Protein AF-A0A813IGN6-F1 (afdb_monomer_lite)

Radius of gyration: 24.45 Å; chains: 1; bounding box: 47×65×77 Å

Foldseek 3Di:
DVVVVVVVVVVVVVVVVVVVVVVVVVVVVVVVVVVVVPDDDPPPPPLPQQPLVPDDLAAAALDQVCLVVNLVVLLVSLCVSPVVVNVLLVCLQVDPDQDDLVPDDPVVLVSLLSQLVSQCSRYDHPLNVLSVVSDHSRRSNSSNSSNVSHPPPDPPPPPD

pLDDT: mean 81.38, std 16.66, range [38.03, 97.12]

Structure (mmCIF, N/CA/C/O backbone):
data_AF-A0A813IGN6-F1
#
_entry.id   AF-A0A813IGN6-F1
#
loop_
_atom_site.group_PDB
_atom_site.id
_atom_site.type_symbol
_atom_site.label_atom_id
_atom_site.label_alt_id
_atom_site.label_comp_id
_atom_site.label_asym_id
_atom_site.label_entity_id
_atom_site.label_seq_id
_atom_site.pdbx_PDB_ins_code
_atom_site.Cartn_x
_atom_site.Cartn_y
_atom_site.Cartn_z
_atom_site.occupancy
_atom_site.B_iso_or_equiv
_atom_site.auth_seq_id
_atom_site.auth_comp_id
_atom_site.auth_asym_id
_atom_site.auth_atom_id
_atom_site.pdbx_PDB_model_num
ATOM 1 N N . MET A 1 1 ? 3.853 -34.859 -52.430 1.00 61.94 1 MET A N 1
ATOM 2 C CA . M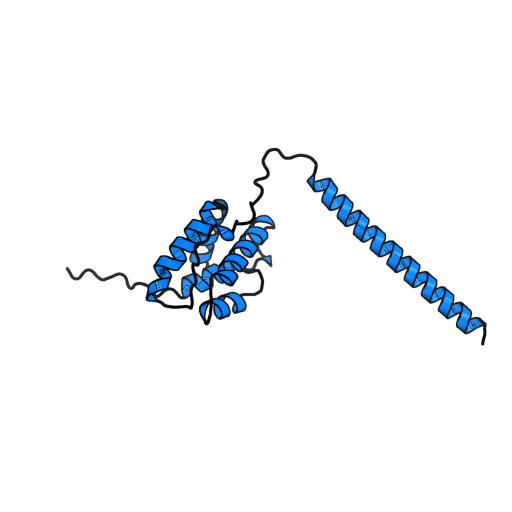ET A 1 1 ? 3.454 -34.833 -51.001 1.00 61.94 1 MET A CA 1
ATOM 3 C C . MET A 1 1 ? 4.654 -34.651 -50.056 1.00 61.94 1 MET A C 1
ATOM 5 O O . MET A 1 1 ? 4.564 -33.839 -49.146 1.00 61.94 1 MET A O 1
ATOM 9 N N . VAL A 1 2 ? 5.802 -35.289 -50.323 1.00 69.81 2 VAL A N 1
ATOM 10 C CA . VAL A 1 2 ? 7.031 -35.241 -49.492 1.00 69.81 2 VAL A CA 1
ATOM 11 C C . VAL A 1 2 ? 7.643 -33.832 -49.319 1.00 69.81 2 VAL A C 1
ATOM 13 O O . VAL A 1 2 ? 7.961 -33.435 -48.205 1.00 69.81 2 VAL A O 1
ATOM 16 N N . HIS A 1 3 ? 7.696 -33.004 -50.370 1.00 71.19 3 HIS A N 1
ATOM 17 C CA . HIS A 1 3 ? 8.242 -31.631 -50.288 1.00 71.19 3 HIS A CA 1
ATOM 18 C C . HIS A 1 3 ? 7.466 -30.659 -49.378 1.00 71.19 3 HIS A C 1
ATOM 20 O O . HIS A 1 3 ? 7.959 -29.572 -49.070 1.00 71.19 3 HIS A O 1
ATOM 26 N N . ARG A 1 4 ? 6.225 -30.990 -49.000 1.00 78.88 4 ARG A N 1
ATOM 27 C CA . ARG A 1 4 ? 5.420 -30.170 -48.081 1.00 78.88 4 ARG A CA 1
ATOM 28 C C . ARG A 1 4 ? 5.692 -30.548 -46.625 1.00 78.88 4 ARG A C 1
ATOM 30 O O . ARG A 1 4 ? 5.762 -29.651 -45.798 1.00 78.88 4 ARG A O 1
ATOM 37 N N . LEU A 1 5 ? 5.903 -31.835 -46.344 1.00 78.00 5 LEU A N 1
ATOM 38 C CA . LEU A 1 5 ? 6.294 -32.322 -45.016 1.00 78.00 5 LEU A CA 1
ATOM 39 C C . LEU A 1 5 ? 7.689 -31.819 -44.633 1.00 78.00 5 LEU A C 1
ATOM 41 O O . LEU A 1 5 ? 7.842 -31.218 -43.578 1.00 78.00 5 LEU A O 1
ATOM 45 N N . MET A 1 6 ? 8.652 -31.901 -45.553 1.00 82.62 6 MET A N 1
ATOM 46 C CA . MET A 1 6 ? 10.015 -31.412 -45.312 1.00 82.62 6 MET A CA 1
ATOM 47 C C . MET A 1 6 ? 10.069 -29.902 -45.010 1.00 82.62 6 MET A C 1
ATOM 49 O O . MET A 1 6 ? 10.861 -29.463 -44.184 1.00 82.62 6 MET A O 1
ATOM 53 N N . ARG A 1 7 ? 9.192 -29.097 -45.635 1.00 81.94 7 ARG A N 1
ATOM 54 C CA . ARG A 1 7 ? 9.089 -27.651 -45.363 1.00 81.94 7 ARG A CA 1
ATOM 55 C C . ARG A 1 7 ? 8.462 -27.327 -44.004 1.00 81.94 7 ARG A C 1
ATOM 57 O O . ARG A 1 7 ? 8.798 -26.306 -43.413 1.00 81.94 7 ARG A O 1
ATOM 64 N N . LEU A 1 8 ? 7.554 -28.174 -43.520 1.00 82.25 8 LEU A N 1
ATOM 65 C CA . LEU A 1 8 ? 6.948 -28.022 -42.195 1.00 82.25 8 LEU A CA 1
ATOM 66 C C . LEU A 1 8 ? 7.935 -28.417 -41.092 1.00 82.25 8 LEU A C 1
ATOM 68 O O . LEU A 1 8 ? 8.053 -27.701 -40.103 1.00 82.25 8 LEU A O 1
ATOM 72 N N . GLU A 1 9 ? 8.696 -29.493 -41.295 1.00 85.88 9 GLU A N 1
ATOM 73 C CA . GLU A 1 9 ? 9.760 -29.915 -40.376 1.00 85.88 9 GLU A CA 1
ATOM 74 C C . GLU A 1 9 ? 10.882 -28.874 -40.298 1.00 85.88 9 GLU A C 1
ATOM 76 O O . GLU A 1 9 ? 11.311 -28.518 -39.201 1.00 85.88 9 GLU A O 1
ATOM 81 N N . SER A 1 10 ? 11.298 -28.306 -41.439 1.00 83.38 10 SER A N 1
ATOM 82 C CA . SER A 1 10 ? 12.296 -27.232 -41.445 1.00 83.38 10 SER A CA 1
ATOM 83 C C . SER A 1 10 ? 11.801 -25.968 -40.739 1.00 83.38 10 SER A C 1
ATOM 85 O O . SER A 1 10 ? 12.571 -25.341 -40.021 1.00 83.38 10 SER A O 1
ATOM 87 N N . ALA A 1 11 ? 10.521 -25.609 -40.899 1.00 87.94 11 ALA A N 1
ATOM 88 C CA . ALA A 1 11 ? 9.937 -24.442 -40.235 1.00 87.94 11 ALA A CA 1
ATOM 89 C C . ALA A 1 11 ? 9.844 -24.634 -38.710 1.00 87.94 11 ALA A C 1
ATOM 91 O O . ALA A 1 11 ? 10.193 -23.734 -37.943 1.00 87.94 11 ALA A O 1
ATOM 92 N N . LEU A 1 12 ? 9.446 -25.829 -38.262 1.00 89.00 12 LEU A N 1
ATOM 93 C CA . LEU A 1 12 ? 9.381 -26.157 -36.839 1.00 89.00 12 LEU A CA 1
ATOM 94 C C . LEU A 1 12 ? 10.775 -26.154 -36.193 1.00 89.00 12 LEU A C 1
ATOM 96 O O . LEU A 1 12 ? 10.944 -25.613 -35.101 1.00 89.00 12 LEU A O 1
ATOM 100 N N . ALA A 1 13 ? 11.782 -26.695 -36.885 1.00 89.31 13 ALA A N 1
ATOM 101 C CA . ALA A 1 13 ? 13.166 -26.682 -36.417 1.00 89.31 13 ALA A CA 1
ATOM 102 C C . ALA A 1 13 ? 13.714 -25.251 -36.276 1.00 89.31 13 ALA A C 1
ATOM 104 O O . ALA A 1 13 ? 14.384 -24.941 -35.291 1.00 89.31 13 ALA A O 1
ATOM 105 N N . THR A 1 14 ? 13.390 -24.353 -37.215 1.00 88.69 14 THR A N 1
ATOM 106 C CA . THR A 1 14 ? 13.799 -22.943 -37.119 1.00 88.69 14 THR A CA 1
ATOM 107 C C . THR A 1 14 ? 13.122 -22.207 -35.967 1.00 88.69 14 THR A C 1
ATOM 109 O O . THR A 1 14 ? 13.779 -21.432 -35.275 1.00 88.69 14 THR A O 1
ATOM 112 N N . GLU A 1 15 ? 11.842 -22.479 -35.706 1.00 87.12 15 GLU A N 1
ATOM 113 C CA . GLU A 1 15 ? 11.110 -21.833 -34.613 1.00 87.12 15 GLU A CA 1
ATOM 114 C C . GLU A 1 15 ? 11.610 -22.314 -33.242 1.00 87.12 15 GLU A C 1
ATOM 116 O O . GLU A 1 15 ? 11.785 -21.522 -32.316 1.00 87.12 15 GLU A O 1
ATOM 121 N N . GLN A 1 16 ? 11.917 -23.608 -33.115 1.00 88.44 16 GLN A N 1
ATOM 122 C CA . GLN A 1 16 ? 12.530 -24.159 -31.906 1.00 88.44 16 GLN A CA 1
ATOM 123 C C . GLN A 1 16 ? 13.935 -23.593 -31.671 1.00 88.44 16 GLN A C 1
ATOM 125 O O . GLN A 1 16 ? 14.264 -23.238 -30.537 1.00 88.44 16 GLN A O 1
ATOM 130 N N . ALA A 1 17 ? 14.737 -23.435 -32.730 1.00 91.94 17 ALA A N 1
ATOM 131 C CA . ALA A 1 17 ? 16.046 -22.795 -32.639 1.00 91.94 17 ALA A CA 1
ATOM 132 C C . ALA A 1 17 ? 15.926 -21.336 -32.164 1.00 91.94 17 ALA A C 1
ATOM 134 O O . ALA A 1 17 ? 16.636 -20.941 -31.239 1.00 91.94 17 ALA A O 1
ATOM 135 N N . GLN A 1 18 ? 14.974 -20.566 -32.706 1.00 90.62 18 GLN A N 1
ATOM 136 C CA . GLN A 1 18 ? 14.705 -19.191 -32.268 1.00 90.62 18 GLN A CA 1
ATOM 137 C C . GLN A 1 18 ? 14.275 -19.119 -30.802 1.00 90.62 18 GLN A C 1
ATOM 139 O O . GLN A 1 18 ? 14.868 -18.357 -30.043 1.00 90.62 18 GLN A O 1
ATOM 144 N N . ARG A 1 19 ? 13.322 -19.957 -30.370 1.00 88.62 19 ARG A N 1
ATOM 145 C CA . ARG A 1 19 ? 12.881 -19.992 -28.964 1.00 88.62 19 ARG A CA 1
ATOM 146 C C . ARG A 1 19 ? 14.016 -20.365 -28.015 1.00 88.62 19 ARG A C 1
ATOM 148 O O . ARG A 1 19 ? 14.111 -19.794 -26.934 1.00 88.62 19 ARG A O 1
ATOM 155 N N . SER A 1 20 ? 14.883 -21.300 -28.411 1.00 90.44 20 SER A N 1
ATOM 156 C CA . SER A 1 20 ? 16.043 -21.674 -27.597 1.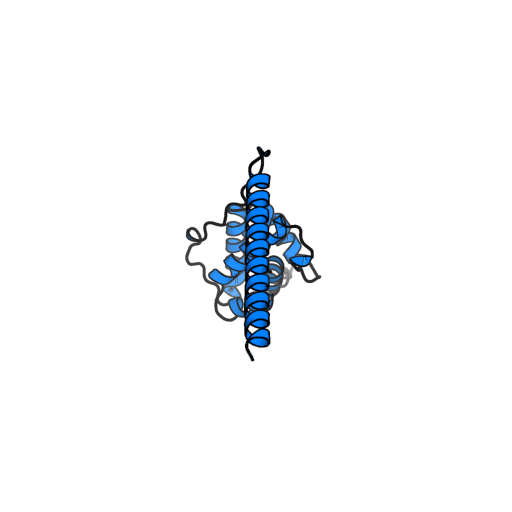00 90.44 20 SER A CA 1
ATOM 157 C C . SER A 1 20 ? 17.049 -20.526 -27.476 1.00 90.44 20 SER A C 1
ATOM 159 O O . SER A 1 20 ? 17.559 -20.272 -26.387 1.00 90.44 20 SER A O 1
ATOM 161 N N . HIS A 1 21 ? 17.270 -19.782 -28.564 1.00 93.19 21 HIS A N 1
ATOM 162 C CA . HIS A 1 21 ? 18.163 -18.630 -28.579 1.00 93.19 21 HIS A CA 1
ATOM 163 C C . HIS A 1 21 ? 17.611 -17.473 -27.736 1.00 93.19 21 HIS A C 1
ATOM 165 O O . HIS A 1 21 ? 18.334 -16.908 -26.923 1.00 93.19 21 HIS A O 1
ATOM 171 N N . GLU A 1 22 ? 16.318 -17.170 -27.857 1.00 87.94 22 GLU A N 1
ATOM 172 C CA . GLU A 1 22 ? 15.645 -16.133 -27.068 1.00 87.94 22 GLU A CA 1
ATOM 173 C C . GLU A 1 22 ? 15.641 -16.474 -25.570 1.00 87.94 22 GLU A C 1
ATOM 175 O O . GLU A 1 22 ? 15.951 -15.623 -24.738 1.00 87.94 22 GLU A O 1
ATOM 180 N N . GLN A 1 23 ? 15.388 -17.738 -25.206 1.00 86.56 23 GLN A N 1
ATOM 181 C CA . GLN A 1 23 ? 15.483 -18.191 -23.814 1.00 86.56 23 GLN A CA 1
ATOM 182 C C . GLN A 1 23 ? 16.908 -18.087 -23.259 1.00 86.56 23 GLN A C 1
ATOM 184 O O . GLN A 1 23 ? 17.082 -17.700 -22.102 1.00 86.56 23 GLN A O 1
ATOM 189 N N . GLN A 1 24 ? 17.927 -18.402 -24.066 1.00 88.56 24 GLN A N 1
ATOM 190 C CA . GLN A 1 24 ? 19.329 -18.235 -23.676 1.00 88.56 24 GLN A CA 1
ATOM 191 C C . GLN A 1 24 ? 19.685 -16.758 -23.482 1.00 88.56 24 GLN A C 1
ATOM 193 O O . GLN A 1 24 ? 20.279 -16.420 -22.460 1.00 88.56 24 GLN A O 1
ATOM 198 N N . GLN A 1 25 ? 19.248 -15.875 -24.385 1.00 91.38 25 GLN A N 1
ATOM 199 C CA . GLN A 1 25 ? 19.446 -14.429 -24.253 1.00 91.38 25 GLN A CA 1
ATOM 200 C C . GLN A 1 25 ? 18.760 -13.867 -23.003 1.00 91.38 25 GLN A C 1
ATOM 202 O O . GLN A 1 25 ? 19.356 -13.065 -22.282 1.00 91.38 25 GLN A O 1
ATOM 207 N N . LEU A 1 26 ? 17.535 -14.310 -22.697 1.00 84.88 26 LEU A N 1
ATOM 208 C CA . LEU A 1 26 ? 16.824 -13.888 -21.489 1.00 84.88 26 LEU A CA 1
ATOM 209 C C . LEU A 1 26 ? 17.555 -14.354 -20.223 1.00 84.88 26 LEU A C 1
ATOM 211 O O . LEU A 1 26 ? 17.739 -13.572 -19.292 1.00 84.88 26 LEU A O 1
ATOM 215 N N . ALA A 1 27 ? 18.011 -15.609 -20.194 1.00 84.94 27 ALA A N 1
ATOM 216 C CA . ALA A 1 27 ? 18.764 -16.157 -19.070 1.00 84.94 27 ALA A CA 1
ATOM 217 C C . ALA A 1 27 ? 20.116 -15.451 -18.882 1.00 84.94 27 ALA A C 1
ATOM 219 O O . ALA A 1 27 ? 20.520 -15.182 -17.751 1.00 84.94 27 ALA A O 1
ATOM 220 N N . GLU A 1 28 ? 20.804 -15.116 -19.973 1.00 87.56 28 GLU A N 1
ATOM 221 C CA . GLU A 1 28 ? 22.071 -14.389 -19.940 1.00 87.56 28 GLU A CA 1
ATOM 222 C C . GLU A 1 28 ? 21.879 -12.933 -19.508 1.00 87.56 28 GLU A C 1
ATOM 224 O O . GLU A 1 28 ? 22.617 -12.460 -18.647 1.00 87.56 28 GLU A O 1
ATOM 229 N N . THR A 1 29 ? 20.824 -12.265 -19.980 1.00 84.81 29 THR A N 1
ATOM 230 C CA . THR A 1 29 ? 20.437 -10.920 -19.524 1.00 84.81 29 THR A CA 1
ATOM 231 C C . THR A 1 29 ? 20.121 -10.926 -18.031 1.00 84.81 29 THR A C 1
ATOM 233 O O . THR A 1 29 ? 20.629 -10.092 -17.286 1.00 84.81 29 THR A O 1
ATOM 236 N N . LEU A 1 30 ? 19.350 -11.908 -17.552 1.00 81.69 30 LEU A N 1
ATOM 237 C CA . LEU A 1 30 ? 19.051 -12.056 -16.125 1.00 81.69 30 LEU A CA 1
ATOM 238 C C . LEU A 1 30 ? 20.317 -12.326 -15.297 1.00 81.69 30 LEU A C 1
ATOM 240 O O . LEU A 1 30 ? 20.458 -11.765 -14.211 1.00 81.69 30 LEU A O 1
ATOM 244 N N . ARG A 1 31 ? 21.262 -13.135 -15.802 1.00 82.50 31 ARG A N 1
ATOM 245 C CA . ARG A 1 31 ? 22.562 -13.364 -15.142 1.00 82.50 31 ARG A CA 1
ATOM 246 C C . ARG A 1 31 ? 23.434 -12.112 -15.137 1.00 82.50 31 ARG A C 1
ATOM 248 O O . ARG A 1 31 ? 24.041 -11.827 -14.108 1.00 82.50 31 ARG A O 1
ATOM 255 N N . GLN A 1 32 ? 23.475 -11.354 -16.232 1.00 80.69 32 GLN A N 1
ATOM 256 C CA . GLN A 1 32 ? 24.208 -10.090 -16.310 1.00 80.69 32 GLN A CA 1
ATOM 257 C C . GLN A 1 32 ? 23.637 -9.072 -15.324 1.00 80.69 32 GLN A C 1
ATOM 259 O O . GLN A 1 32 ? 24.397 -8.536 -14.521 1.00 80.69 32 GLN A O 1
ATOM 264 N N . VAL A 1 33 ? 22.311 -8.899 -15.286 1.00 75.50 33 VAL A N 1
ATOM 265 C CA . VAL A 1 33 ? 21.632 -8.035 -14.308 1.00 75.50 33 VAL A CA 1
ATOM 266 C C . VAL A 1 33 ? 21.920 -8.496 -12.876 1.00 75.50 33 VAL A C 1
ATOM 268 O O . VAL A 1 33 ? 22.245 -7.667 -12.029 1.00 75.50 33 VAL A O 1
ATOM 271 N N . ALA A 1 34 ? 21.882 -9.802 -12.589 1.00 70.06 34 ALA A N 1
ATOM 272 C CA . ALA A 1 34 ? 22.217 -10.327 -11.262 1.00 70.06 34 ALA A CA 1
ATOM 273 C C . ALA A 1 34 ? 23.690 -10.085 -10.876 1.00 70.06 34 ALA A C 1
ATOM 275 O O . ALA A 1 34 ? 23.975 -9.757 -9.726 1.00 70.06 34 ALA A O 1
ATOM 276 N N . SER A 1 35 ? 24.622 -10.207 -11.827 1.00 66.00 35 SER A N 1
ATOM 277 C CA . SER A 1 35 ? 26.058 -9.989 -11.596 1.00 66.00 35 SER A CA 1
ATOM 278 C C . SER A 1 35 ? 26.447 -8.507 -11.497 1.00 66.00 35 SER A C 1
ATOM 280 O O . SER A 1 35 ? 27.320 -8.163 -10.703 1.00 66.00 35 SER A O 1
ATOM 282 N N . GLN A 1 36 ? 25.757 -7.612 -12.217 1.00 59.12 36 GLN A N 1
ATOM 283 C CA . GLN A 1 36 ? 25.949 -6.160 -12.110 1.00 59.12 36 GLN A CA 1
ATOM 284 C C . GLN A 1 36 ? 25.564 -5.623 -10.724 1.00 59.12 36 GLN A C 1
ATOM 286 O O . GLN A 1 36 ? 26.136 -4.636 -10.278 1.00 59.12 36 GLN A O 1
ATOM 291 N N . HIS A 1 37 ? 24.667 -6.301 -10.002 1.00 52.94 37 HIS A N 1
ATOM 292 C CA . HIS A 1 37 ? 24.290 -5.932 -8.634 1.00 52.94 37 HIS A CA 1
ATOM 293 C C . HIS A 1 37 ? 25.231 -6.492 -7.542 1.00 52.94 37 HIS A C 1
ATOM 295 O O . HIS A 1 37 ? 24.961 -6.283 -6.361 1.00 52.94 37 HIS A O 1
ATOM 301 N N . GLN A 1 38 ? 26.323 -7.194 -7.889 1.00 49.12 38 GLN A N 1
ATOM 302 C CA . GLN A 1 38 ? 27.276 -7.756 -6.910 1.00 49.12 38 GLN A CA 1
ATOM 303 C C . GLN A 1 38 ? 28.608 -6.998 -6.779 1.00 49.12 38 GLN A C 1
ATOM 305 O O . GLN A 1 38 ? 29.427 -7.356 -5.934 1.00 49.12 38 GLN A O 1
ATOM 310 N N . GLY A 1 39 ? 28.829 -5.929 -7.545 1.00 50.00 39 GLY A N 1
ATOM 311 C CA . GLY A 1 39 ? 30.029 -5.099 -7.439 1.00 50.00 39 GLY A CA 1
ATOM 312 C C . GLY A 1 39 ? 29.695 -3.679 -6.998 1.00 50.00 39 GLY A C 1
ATOM 313 O O . GLY A 1 39 ? 28.852 -3.034 -7.607 1.00 50.00 39 GLY A O 1
ATOM 314 N N . THR A 1 40 ? 30.425 -3.170 -6.002 1.00 44.34 40 THR A N 1
ATOM 315 C CA . THR A 1 40 ? 30.451 -1.768 -5.524 1.00 44.34 40 THR A CA 1
ATOM 316 C C . THR A 1 40 ? 29.217 -1.252 -4.769 1.00 44.34 40 THR A C 1
ATOM 318 O O . THR A 1 40 ? 28.256 -0.769 -5.353 1.00 44.34 40 THR A O 1
ATOM 321 N N . GLY A 1 41 ? 29.306 -1.241 -3.430 1.00 38.19 41 GLY A N 1
ATOM 322 C CA . GLY A 1 41 ? 28.405 -0.448 -2.590 1.00 38.19 41 GLY A CA 1
ATOM 323 C C . GLY A 1 41 ? 28.378 -0.840 -1.115 1.00 38.19 41 GLY A C 1
ATOM 324 O O . GLY A 1 41 ? 27.396 -1.407 -0.641 1.00 38.19 41 GLY A O 1
ATOM 325 N N . ALA A 1 42 ? 29.414 -0.479 -0.356 1.00 48.09 42 ALA A N 1
ATOM 326 C CA . ALA A 1 42 ? 29.225 -0.205 1.065 1.00 48.09 42 ALA A CA 1
ATOM 327 C C . ALA A 1 42 ? 28.230 0.968 1.175 1.00 48.09 42 ALA A C 1
ATOM 329 O O . ALA A 1 42 ? 28.555 2.078 0.765 1.00 48.09 42 ALA A O 1
ATOM 330 N N . GLY A 1 43 ? 27.005 0.704 1.645 1.00 40.81 43 GLY A N 1
ATOM 331 C CA . GLY A 1 43 ? 25.964 1.726 1.831 1.00 40.81 43 GLY A CA 1
ATOM 332 C C . GLY A 1 43 ? 24.599 1.440 1.197 1.00 40.81 43 GLY A C 1
ATOM 333 O O . GLY A 1 43 ? 23.724 2.298 1.256 1.00 40.81 43 GLY A O 1
ATOM 334 N N . GLY A 1 44 ? 24.368 0.261 0.615 1.00 38.03 44 GLY A N 1
ATOM 335 C CA . GLY A 1 44 ? 23.019 -0.140 0.220 1.00 38.03 44 GLY A CA 1
ATOM 336 C C . GLY A 1 44 ? 22.210 -0.527 1.452 1.00 38.03 44 GLY A C 1
ATOM 337 O O . GLY A 1 44 ? 22.353 -1.648 1.940 1.00 38.03 44 GLY A O 1
ATOM 338 N N . THR A 1 45 ? 21.372 0.378 1.965 1.00 43.94 45 THR A N 1
ATOM 339 C CA . THR A 1 45 ? 20.297 0.000 2.882 1.00 43.94 45 THR A CA 1
ATOM 340 C C . THR A 1 45 ? 19.469 -1.061 2.174 1.00 43.94 45 THR A C 1
ATOM 342 O O . THR A 1 45 ? 18.681 -0.784 1.271 1.00 43.94 45 THR A O 1
ATOM 345 N N . VAL A 1 46 ? 19.697 -2.321 2.544 1.00 43.59 46 VAL A N 1
ATOM 346 C CA . VAL A 1 46 ? 18.734 -3.385 2.311 1.00 43.59 46 VAL A CA 1
ATOM 347 C C . VAL A 1 46 ? 17.443 -2.818 2.880 1.00 43.59 46 VAL A C 1
ATOM 349 O O . VAL A 1 46 ? 17.345 -2.627 4.090 1.00 43.59 46 VAL A O 1
ATOM 352 N N . THR A 1 47 ? 16.489 -2.453 2.022 1.00 51.44 47 THR A N 1
ATOM 353 C CA . THR A 1 47 ? 15.116 -2.200 2.450 1.00 51.44 47 THR A CA 1
ATOM 354 C C . THR A 1 47 ? 14.646 -3.533 3.000 1.00 51.44 47 THR A C 1
ATOM 356 O O . THR A 1 47 ? 14.183 -4.388 2.240 1.00 51.44 47 THR A O 1
ATOM 359 N N . ALA A 1 48 ? 14.927 -3.767 4.282 1.00 56.66 48 ALA A N 1
ATOM 360 C CA . ALA A 1 48 ? 14.622 -5.002 4.963 1.00 56.66 48 ALA A CA 1
ATOM 361 C C . ALA A 1 48 ? 13.139 -5.249 4.723 1.00 56.66 48 ALA A C 1
ATOM 363 O O . ALA A 1 48 ? 12.309 -4.371 4.963 1.00 56.66 48 ALA A O 1
ATOM 364 N N . ALA A 1 49 ? 12.816 -6.398 4.133 1.00 62.09 49 ALA A N 1
ATOM 365 C CA . ALA A 1 49 ? 11.428 -6.784 3.983 1.00 62.09 49 ALA A CA 1
ATOM 366 C C . ALA A 1 49 ? 10.797 -6.731 5.380 1.00 62.09 49 ALA A C 1
ATOM 368 O O . ALA A 1 49 ? 11.344 -7.315 6.316 1.00 62.09 49 ALA A O 1
ATOM 369 N N . LEU A 1 50 ? 9.706 -5.977 5.524 1.00 66.81 50 LEU A N 1
ATOM 370 C CA . LEU A 1 50 ? 9.029 -5.810 6.806 1.00 66.81 50 LEU A CA 1
ATOM 371 C C . LEU A 1 50 ? 8.715 -7.191 7.397 1.00 66.81 50 LEU A C 1
ATOM 373 O O . LEU A 1 50 ? 8.038 -7.999 6.755 1.00 66.81 50 LEU A O 1
ATOM 377 N N . ASP A 1 51 ? 9.202 -7.468 8.608 1.00 66.44 51 ASP A N 1
ATOM 378 C CA . ASP A 1 51 ? 8.946 -8.740 9.288 1.00 66.44 51 ASP A CA 1
ATOM 379 C C . ASP A 1 51 ? 7.555 -8.739 9.922 1.00 66.44 51 ASP A C 1
ATOM 381 O O . ASP A 1 51 ? 7.367 -8.492 11.114 1.00 66.44 51 ASP A O 1
ATOM 385 N N . LEU A 1 52 ? 6.559 -9.018 9.084 1.00 61.75 52 LEU A N 1
ATOM 386 C CA . LEU A 1 52 ? 5.137 -8.935 9.421 1.00 61.75 52 LEU A CA 1
ATOM 387 C C . LEU A 1 52 ? 4.711 -9.881 10.549 1.00 61.75 52 LEU A C 1
ATOM 389 O O . LEU A 1 52 ? 3.611 -9.736 11.070 1.00 61.75 52 LEU A O 1
ATOM 393 N N . LYS A 1 53 ? 5.574 -10.820 10.959 1.00 62.31 53 LYS A N 1
ATOM 394 C CA . LYS A 1 53 ? 5.345 -11.680 12.127 1.00 62.31 53 LYS A CA 1
ATOM 395 C C . LYS A 1 53 ? 5.379 -10.906 13.448 1.00 62.31 53 LYS A C 1
ATOM 397 O O . LYS A 1 53 ? 4.864 -11.410 14.440 1.00 62.31 53 LYS A O 1
ATOM 402 N N . GLN A 1 54 ? 5.979 -9.712 13.468 1.00 61.84 54 GLN A N 1
ATOM 403 C CA . GLN A 1 54 ? 6.036 -8.846 14.651 1.00 61.84 54 GLN A CA 1
ATOM 404 C C . GLN A 1 54 ? 4.821 -7.929 14.810 1.00 61.84 54 GLN A C 1
ATOM 406 O O . GLN A 1 54 ? 4.682 -7.288 15.852 1.00 61.84 54 GLN A O 1
ATOM 411 N N . LEU A 1 55 ? 3.945 -7.843 13.807 1.00 61.06 55 LEU A N 1
ATOM 412 C CA . LEU A 1 55 ? 2.642 -7.233 14.016 1.00 61.06 55 LEU A CA 1
ATOM 413 C C . LEU A 1 55 ? 1.843 -8.174 14.915 1.00 61.06 55 LEU A C 1
ATOM 415 O O . LEU A 1 55 ? 1.486 -9.279 14.508 1.00 61.06 55 LEU A O 1
ATOM 419 N N . GLU A 1 56 ? 1.540 -7.718 16.134 1.00 57.12 56 GLU A N 1
ATOM 420 C CA . GLU A 1 56 ? 0.411 -8.240 16.914 1.00 57.12 56 GLU A CA 1
ATOM 421 C C . GLU A 1 56 ? -0.810 -8.422 15.993 1.00 57.12 56 GLU A C 1
ATOM 423 O O . GLU A 1 56 ? -0.879 -7.712 14.987 1.00 57.12 56 GLU A O 1
ATOM 428 N N . PRO A 1 57 ? -1.764 -9.334 16.285 1.00 60.47 57 PRO A N 1
ATOM 429 C CA . PRO A 1 57 ? -2.914 -9.656 15.427 1.00 60.47 57 PRO A CA 1
ATOM 430 C C . PRO A 1 57 ? -3.854 -8.456 15.270 1.00 60.47 57 PRO A C 1
ATOM 432 O O . PRO A 1 57 ? -4.948 -8.374 15.821 1.00 60.47 57 PRO A O 1
ATOM 435 N N . MET A 1 58 ? -3.385 -7.479 14.520 1.00 72.75 58 MET A N 1
ATOM 436 C CA . MET A 1 58 ? -3.914 -6.150 14.476 1.00 72.75 58 MET A CA 1
ATOM 437 C C . MET A 1 58 ? -4.724 -6.082 13.207 1.00 72.75 58 MET A C 1
ATOM 439 O O . MET A 1 58 ? -4.203 -5.873 12.115 1.00 72.75 58 MET A O 1
ATOM 443 N N . LYS A 1 59 ? -6.010 -6.367 13.365 1.00 87.19 59 LYS A N 1
ATOM 444 C CA . LYS A 1 59 ? -6.960 -6.390 12.267 1.00 87.19 59 LYS A CA 1
ATOM 445 C C . LYS A 1 59 ? -7.826 -5.150 12.298 1.00 87.19 59 LYS A C 1
ATOM 447 O O . LYS A 1 59 ? -8.203 -4.683 13.370 1.00 87.19 59 LYS A O 1
ATOM 452 N N . TYR A 1 60 ? -8.140 -4.624 11.122 1.00 87.38 60 TYR A N 1
ATOM 453 C CA . TYR A 1 60 ? -9.018 -3.473 10.982 1.00 87.38 60 TYR A CA 1
ATOM 454 C C . TYR A 1 60 ? -10.089 -3.723 9.937 1.00 87.38 60 TYR A C 1
ATOM 456 O O . TYR A 1 60 ? -9.808 -3.829 8.747 1.00 87.38 60 TYR A O 1
ATOM 464 N N . ALA A 1 61 ? -11.337 -3.774 10.393 1.00 85.81 61 ALA A N 1
ATOM 465 C CA . ALA A 1 61 ? -12.491 -4.041 9.541 1.00 85.81 61 ALA A CA 1
ATOM 466 C C . ALA A 1 61 ? -13.156 -2.770 8.972 1.00 85.81 61 ALA A C 1
ATOM 468 O O . ALA A 1 61 ? -14.155 -2.883 8.264 1.00 85.81 61 ALA A O 1
ATOM 469 N N . GLY A 1 62 ? -12.647 -1.568 9.286 1.00 83.44 62 GLY A N 1
ATOM 470 C CA . GLY A 1 62 ? -13.271 -0.301 8.865 1.00 83.44 62 GLY A CA 1
ATOM 471 C C . GLY A 1 62 ? -14.023 0.465 9.961 1.00 83.44 62 GLY A C 1
ATOM 472 O O . GLY A 1 62 ? -14.787 1.370 9.642 1.00 83.44 62 GLY A O 1
ATOM 473 N N . LYS A 1 63 ? -13.858 0.112 11.242 1.00 85.75 63 LYS A N 1
ATOM 474 C CA . LYS A 1 63 ? -14.572 0.769 12.347 1.00 85.75 63 LYS A CA 1
ATOM 475 C C . LYS A 1 63 ? -13.944 2.111 12.717 1.00 85.75 63 LYS A C 1
ATOM 477 O O . LYS A 1 63 ? -12.833 2.167 13.233 1.00 85.75 63 LYS A O 1
ATOM 482 N N . GLU A 1 64 ? -14.725 3.173 12.580 1.00 84.06 64 GLU A N 1
ATOM 483 C CA . GLU A 1 64 ? -14.322 4.557 12.841 1.00 84.06 64 GLU A CA 1
ATOM 484 C C . GLU A 1 64 ? -13.599 4.769 14.189 1.00 84.06 64 GLU A C 1
ATOM 486 O O . GLU A 1 64 ? -12.520 5.356 14.232 1.00 84.06 64 GLU A O 1
ATOM 491 N N . ALA A 1 65 ? -14.146 4.230 15.284 1.00 84.94 65 ALA A N 1
ATOM 492 C CA . ALA A 1 65 ? -13.583 4.386 16.629 1.00 84.94 65 ALA A CA 1
ATOM 493 C C . ALA A 1 65 ? -12.191 3.746 16.801 1.00 84.94 65 ALA A C 1
ATOM 495 O O . ALA A 1 65 ? -11.414 4.169 17.653 1.00 84.94 65 ALA A O 1
ATOM 496 N N . GLU A 1 66 ? -11.870 2.734 15.993 1.00 87.12 66 GLU A N 1
ATOM 497 C CA . GLU A 1 66 ? -1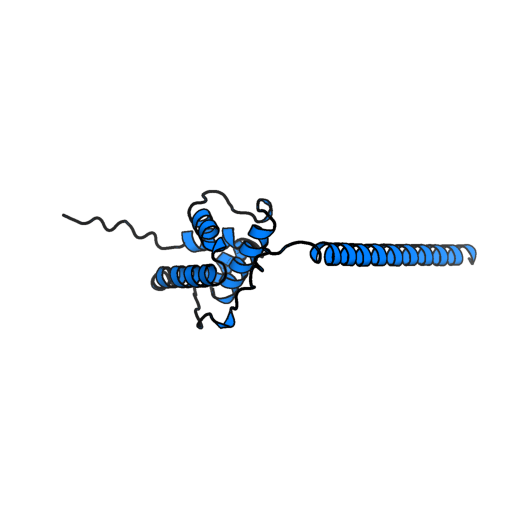0.595 2.010 16.037 1.00 87.12 66 GLU A CA 1
ATOM 498 C C . GLU A 1 66 ? -9.570 2.606 15.052 1.00 87.12 66 GLU A C 1
ATOM 500 O O . GLU A 1 66 ? -8.374 2.332 15.162 1.00 87.12 66 GLU A O 1
ATOM 505 N N . PHE A 1 67 ? -10.016 3.452 14.112 1.00 89.56 67 PHE A N 1
ATOM 506 C CA . PHE A 1 67 ? -9.205 3.938 12.995 1.00 89.56 67 PHE A CA 1
ATOM 507 C C . PHE A 1 67 ? -7.956 4.709 13.438 1.00 89.56 67 PHE A C 1
ATOM 509 O O . PHE A 1 67 ? -6.860 4.452 12.940 1.00 89.56 67 PHE A O 1
ATOM 516 N N . LEU A 1 68 ? -8.095 5.653 14.376 1.00 89.56 68 LEU A N 1
ATOM 517 C CA . LEU A 1 68 ? -6.970 6.489 14.812 1.00 89.56 68 LEU A CA 1
ATOM 518 C C . LEU A 1 68 ? -5.878 5.644 15.475 1.00 89.56 68 LEU A C 1
ATOM 520 O O . LEU A 1 68 ? -4.705 5.744 15.127 1.00 89.56 68 LEU A O 1
ATOM 524 N N . THR A 1 69 ? -6.265 4.769 16.404 1.00 89.19 69 THR A N 1
ATOM 525 C CA . THR A 1 69 ? -5.325 3.849 17.051 1.00 89.19 69 THR A CA 1
ATOM 526 C C . THR A 1 69 ? -4.699 2.909 16.028 1.00 89.19 69 THR A C 1
ATOM 528 O O . THR A 1 69 ? -3.501 2.629 16.111 1.00 89.19 69 THR A O 1
ATOM 531 N N . PHE A 1 70 ? -5.484 2.446 15.050 1.00 90.75 70 PHE A N 1
ATOM 532 C CA . PHE A 1 70 ? -4.980 1.549 14.028 1.00 90.75 70 PHE A CA 1
ATOM 533 C C . PHE A 1 70 ? -3.955 2.202 13.102 1.00 90.75 70 PHE A C 1
ATOM 535 O O . PHE A 1 70 ? -2.858 1.671 12.932 1.00 90.75 70 PHE A O 1
ATOM 542 N N . SER A 1 71 ? -4.290 3.363 12.542 1.00 91.44 71 SER A N 1
ATOM 543 C CA . SER A 1 71 ? -3.424 4.092 11.613 1.00 91.44 71 SER A CA 1
ATOM 544 C C . SER A 1 71 ? -2.097 4.492 12.258 1.00 91.44 71 SER A C 1
ATOM 546 O O . SER A 1 71 ? -1.053 4.309 11.635 1.00 91.44 71 SER A O 1
ATOM 548 N N . ILE A 1 72 ? -2.106 4.935 13.522 1.00 91.25 72 ILE A N 1
ATOM 549 C CA . ILE A 1 72 ? -0.878 5.265 14.260 1.00 91.25 72 ILE A CA 1
ATOM 550 C C . ILE A 1 72 ? 0.008 4.029 14.424 1.00 91.25 72 ILE A C 1
ATOM 552 O O . ILE A 1 72 ? 1.173 4.066 14.041 1.00 91.25 72 ILE A O 1
ATOM 556 N N . LYS A 1 73 ? -0.527 2.917 14.948 1.00 90.56 73 LYS A N 1
ATOM 557 C CA . LYS A 1 73 ? 0.270 1.692 15.141 1.00 90.56 73 LYS A CA 1
ATOM 558 C C . LYS A 1 73 ? 0.805 1.147 13.813 1.00 90.56 73 LYS A C 1
ATOM 560 O O . LYS A 1 73 ? 1.953 0.716 13.765 1.00 90.56 73 LYS A O 1
ATOM 565 N N . MET A 1 74 ? 0.006 1.199 12.744 1.00 90.62 74 MET A N 1
ATOM 566 C CA . MET A 1 74 ? 0.439 0.818 11.398 1.00 90.62 74 MET A CA 1
ATOM 567 C C . MET A 1 74 ? 1.609 1.688 10.927 1.00 90.62 74 MET A C 1
ATOM 569 O O . MET A 1 74 ? 2.646 1.149 10.550 1.00 90.62 74 MET A O 1
ATOM 573 N N . ALA A 1 75 ? 1.473 3.018 10.983 1.00 92.25 75 ALA A N 1
ATOM 574 C CA . ALA A 1 75 ? 2.535 3.941 10.587 1.00 92.25 75 ALA A CA 1
ATOM 575 C C . ALA A 1 75 ? 3.809 3.712 11.413 1.00 92.25 75 ALA A C 1
ATOM 577 O O . ALA A 1 75 ? 4.887 3.554 10.849 1.00 92.25 75 ALA A O 1
ATOM 578 N N . SER A 1 76 ? 3.689 3.594 12.741 1.00 90.50 76 SER A N 1
ATOM 579 C CA . SER A 1 76 ? 4.825 3.308 13.623 1.00 90.50 76 SER A CA 1
ATOM 580 C C . SER A 1 76 ? 5.510 1.988 13.277 1.00 90.50 76 SER A C 1
ATOM 582 O O . SER A 1 76 ? 6.735 1.916 13.276 1.00 90.50 76 SER A O 1
ATOM 584 N N . TYR A 1 77 ? 4.741 0.943 12.967 1.00 86.94 77 TYR A N 1
ATOM 585 C CA . TYR A 1 77 ? 5.294 -0.347 12.576 1.00 86.94 77 TYR A CA 1
ATOM 586 C C . TYR A 1 77 ? 6.062 -0.263 11.246 1.00 86.94 77 TYR A C 1
ATOM 588 O O . TYR A 1 77 ? 7.198 -0.733 11.159 1.00 86.94 77 TYR A O 1
ATOM 596 N N . LEU A 1 78 ? 5.466 0.375 10.235 1.00 88.94 78 LEU A N 1
ATOM 597 C CA . LEU A 1 78 ? 6.088 0.587 8.927 1.00 88.94 78 LEU A CA 1
ATOM 598 C C . LEU A 1 78 ? 7.397 1.381 9.058 1.00 88.94 78 LEU A C 1
ATOM 600 O O . LEU A 1 78 ? 8.438 0.929 8.581 1.00 88.94 78 LEU A O 1
ATOM 604 N N . CYS A 1 79 ? 7.366 2.513 9.766 1.00 90.06 79 CYS A N 1
ATOM 605 C CA . CYS A 1 79 ? 8.524 3.392 9.933 1.00 90.06 79 CYS A CA 1
ATOM 606 C C . CYS A 1 79 ? 9.611 2.788 10.833 1.00 90.06 79 CYS A C 1
ATOM 608 O O . CYS A 1 79 ? 10.794 3.019 10.601 1.00 90.06 79 CYS A O 1
ATOM 610 N N . LYS A 1 80 ? 9.250 1.955 11.822 1.00 86.88 80 LYS A N 1
ATOM 611 C CA . LYS A 1 80 ? 10.230 1.213 12.635 1.00 86.88 80 LYS A CA 1
ATOM 612 C C . LYS A 1 80 ? 11.079 0.277 11.770 1.00 86.88 80 LYS A C 1
ATOM 614 O O . LYS A 1 80 ? 12.281 0.168 11.995 1.00 86.88 80 LYS A O 1
ATOM 619 N N . GLY A 1 81 ? 10.455 -0.422 10.818 1.00 80.44 81 GLY A N 1
ATOM 620 C CA . GLY A 1 81 ? 11.149 -1.337 9.907 1.00 80.44 81 GLY A CA 1
ATOM 621 C C . GLY A 1 81 ? 11.845 -0.631 8.741 1.00 80.44 81 GLY A C 1
ATOM 622 O O . GLY A 1 81 ? 12.862 -1.113 8.247 1.00 80.44 81 GLY A O 1
ATOM 623 N N . CYS A 1 82 ? 11.320 0.517 8.312 1.00 84.88 82 CYS A N 1
ATOM 624 C CA . CYS A 1 82 ? 11.889 1.322 7.242 1.00 84.88 82 CYS A CA 1
ATOM 625 C C . CYS A 1 82 ? 11.654 2.820 7.511 1.00 84.88 82 CYS A C 1
ATOM 627 O O . CYS A 1 82 ? 10.609 3.347 7.131 1.00 84.88 82 CYS A O 1
ATOM 629 N N . PRO A 1 83 ? 12.620 3.530 8.125 1.00 86.88 83 PRO A N 1
ATOM 630 C CA . PRO A 1 83 ? 12.466 4.949 8.465 1.00 86.88 83 PRO A CA 1
ATOM 631 C C . PRO A 1 83 ? 12.178 5.849 7.257 1.00 86.88 83 PRO A C 1
ATOM 633 O O . PRO A 1 83 ? 11.487 6.853 7.368 1.00 86.88 83 PRO A O 1
ATOM 636 N N . GLU A 1 84 ? 12.645 5.458 6.072 1.00 87.38 84 GLU A N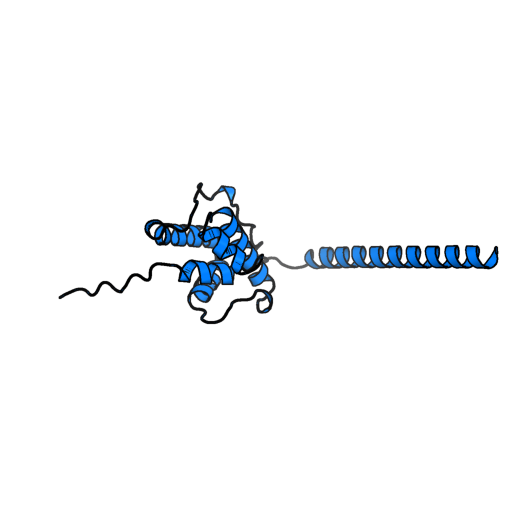 1
ATOM 637 C CA . GLU A 1 84 ? 12.411 6.189 4.822 1.00 87.38 84 GLU A CA 1
ATOM 638 C C . GLU A 1 84 ? 10.928 6.261 4.415 1.00 87.38 84 GLU A C 1
ATOM 640 O O . GLU A 1 84 ? 10.547 7.110 3.608 1.00 87.38 84 GLU A O 1
ATOM 645 N N . LEU A 1 85 ? 10.081 5.381 4.965 1.00 91.12 85 LEU A N 1
ATOM 646 C CA . LEU A 1 85 ? 8.639 5.441 4.748 1.00 91.12 85 LEU A CA 1
ATOM 647 C C . LEU A 1 85 ? 7.995 6.652 5.417 1.00 91.12 85 LEU A C 1
ATOM 649 O O . LEU A 1 85 ? 6.949 7.074 4.942 1.00 91.12 85 LEU A O 1
ATOM 653 N N . GLU A 1 86 ? 8.586 7.225 6.466 1.00 92.12 86 GLU A N 1
ATOM 654 C CA . GLU A 1 86 ? 7.966 8.312 7.231 1.00 92.12 86 GLU A CA 1
ATOM 655 C C . GLU A 1 86 ? 7.601 9.495 6.326 1.00 92.12 86 GLU A C 1
ATOM 657 O O . GLU A 1 86 ? 6.425 9.828 6.177 1.00 92.12 86 GLU A O 1
ATOM 662 N N . THR A 1 87 ? 8.582 10.032 5.597 1.00 91.56 87 THR A N 1
ATOM 663 C CA . THR A 1 87 ? 8.367 11.151 4.669 1.00 91.56 87 THR A CA 1
ATOM 664 C C . THR A 1 87 ? 7.422 10.787 3.519 1.00 91.56 87 THR A C 1
ATOM 666 O O . THR A 1 87 ? 6.633 11.621 3.074 1.00 91.56 87 THR A O 1
ATOM 669 N N . LEU A 1 88 ? 7.460 9.541 3.032 1.00 94.00 88 LEU A N 1
ATOM 670 C CA . LEU A 1 88 ? 6.581 9.088 1.948 1.00 94.00 88 LEU A CA 1
ATOM 671 C C . LEU A 1 88 ? 5.121 8.965 2.399 1.00 94.00 88 LEU A C 1
ATOM 673 O O . LEU A 1 88 ? 4.217 9.374 1.668 1.00 94.00 88 LEU A O 1
ATOM 677 N N . LEU A 1 89 ? 4.884 8.434 3.600 1.00 95.38 89 LEU A N 1
ATOM 678 C CA . LEU A 1 89 ? 3.553 8.307 4.188 1.00 95.38 89 LEU A CA 1
ATOM 679 C C . LEU A 1 89 ? 2.958 9.683 4.505 1.00 95.38 89 LEU A C 1
ATOM 681 O O . LEU A 1 89 ? 1.774 9.902 4.244 1.00 95.38 89 LEU A O 1
ATOM 685 N N . GLU A 1 90 ? 3.761 10.616 5.017 1.00 94.38 90 GLU A N 1
ATOM 686 C CA . GLU A 1 90 ? 3.345 12.005 5.240 1.00 94.38 90 GLU A CA 1
ATOM 687 C C . GLU A 1 90 ? 2.989 12.712 3.930 1.00 94.38 90 GLU A C 1
ATOM 689 O O . GLU A 1 90 ? 1.912 13.303 3.817 1.00 94.38 90 GLU A O 1
ATOM 694 N N . HIS A 1 91 ? 3.850 12.595 2.913 1.00 93.31 91 HIS A N 1
ATOM 695 C CA . HIS A 1 91 ? 3.580 13.136 1.583 1.00 93.31 91 HIS A CA 1
ATOM 696 C C . HIS A 1 91 ? 2.284 12.560 1.002 1.00 93.31 91 HIS A C 1
ATOM 698 O O . HIS A 1 91 ? 1.459 13.300 0.467 1.00 93.31 91 HIS A O 1
ATOM 704 N N . ALA A 1 92 ? 2.053 11.255 1.164 1.00 94.44 92 ALA A N 1
ATOM 705 C CA . ALA A 1 92 ? 0.830 10.613 0.706 1.00 94.44 92 ALA A CA 1
ATOM 706 C C . ALA A 1 92 ? -0.432 11.165 1.378 1.00 94.44 92 ALA A C 1
ATOM 708 O O . ALA A 1 92 ? -1.435 11.350 0.697 1.00 94.44 92 ALA A O 1
ATOM 709 N N . VAL A 1 93 ? -0.388 11.493 2.671 1.00 93.31 93 VAL A N 1
ATOM 710 C CA . VAL A 1 93 ? -1.522 12.118 3.378 1.00 93.31 93 VAL A CA 1
ATOM 711 C C . VAL A 1 93 ? -1.821 13.525 2.854 1.00 93.31 93 VAL A C 1
ATOM 713 O O . VAL A 1 93 ? -2.982 13.929 2.806 1.00 93.31 93 VAL A O 1
ATOM 716 N N . GLN A 1 94 ? -0.789 14.276 2.468 1.00 92.38 94 GLN A N 1
ATOM 717 C CA . GLN A 1 94 ? -0.923 15.654 1.984 1.00 92.38 94 GLN A CA 1
ATOM 718 C C . GLN A 1 94 ? -1.259 15.739 0.489 1.00 92.38 94 GLN A C 1
ATOM 720 O O . GLN A 1 94 ? -1.756 16.767 0.022 1.00 92.38 94 GLN A O 1
ATOM 725 N N . ALA A 1 95 ? -0.997 14.674 -0.268 1.00 90.69 95 ALA A N 1
ATOM 726 C CA . ALA A 1 95 ? -1.207 14.641 -1.704 1.00 90.69 95 ALA A CA 1
ATOM 727 C C . ALA A 1 95 ? -2.692 14.801 -2.071 1.00 90.69 95 ALA A C 1
ATOM 729 O O . ALA A 1 95 ? -3.569 14.046 -1.645 1.00 90.69 95 ALA A O 1
ATOM 730 N N . THR A 1 96 ? -2.973 15.777 -2.931 1.00 87.56 96 THR A N 1
ATOM 731 C CA . THR A 1 96 ? -4.293 15.961 -3.552 1.00 87.56 96 THR A CA 1
ATOM 732 C C . THR A 1 96 ? -4.436 15.145 -4.834 1.00 87.56 96 THR A C 1
ATOM 734 O O . THR A 1 96 ? -5.538 14.719 -5.176 1.00 87.56 96 THR A O 1
ATOM 737 N N . ALA A 1 97 ? -3.321 14.909 -5.529 1.00 89.88 97 ALA A N 1
ATOM 738 C CA . ALA A 1 97 ? -3.254 14.090 -6.728 1.00 89.88 97 ALA A CA 1
ATOM 739 C C . ALA A 1 97 ? -3.120 12.595 -6.397 1.00 89.88 97 ALA A C 1
ATOM 741 O O . ALA A 1 97 ? -2.623 12.212 -5.338 1.00 89.88 97 ALA A O 1
ATOM 742 N N . VAL A 1 98 ? -3.544 11.756 -7.344 1.00 91.81 98 VAL A N 1
ATOM 743 C CA . VAL A 1 98 ? -3.391 10.295 -7.282 1.00 91.81 98 VAL A CA 1
ATOM 744 C C . VAL A 1 98 ? -1.907 9.930 -7.335 1.00 91.81 98 VAL A C 1
ATOM 746 O O . VAL A 1 98 ? -1.191 10.363 -8.240 1.00 91.81 98 VAL A O 1
ATOM 749 N N . LEU A 1 99 ? -1.454 9.088 -6.407 1.00 93.50 99 LEU A N 1
ATOM 750 C CA . LEU A 1 99 ? -0.061 8.659 -6.301 1.00 93.50 99 LEU A CA 1
ATOM 751 C C . LEU A 1 99 ? 0.157 7.301 -6.967 1.00 93.50 99 LEU A C 1
ATOM 753 O O . LEU A 1 99 ? 0.055 6.255 -6.334 1.00 93.50 99 LEU A O 1
ATOM 757 N N . ARG A 1 100 ? 0.486 7.316 -8.261 1.00 95.81 100 ARG A N 1
ATOM 758 C CA . ARG A 1 100 ? 0.794 6.093 -9.015 1.00 95.81 100 ARG A CA 1
ATOM 759 C C . ARG A 1 100 ? 2.261 5.704 -8.887 1.00 95.81 100 ARG A C 1
ATOM 761 O O . ARG A 1 100 ? 3.140 6.533 -9.113 1.00 95.81 100 ARG A O 1
ATOM 768 N N . ASN A 1 101 ? 2.520 4.416 -8.680 1.00 96.31 101 ASN A N 1
ATOM 769 C CA . ASN A 1 101 ? 3.870 3.846 -8.704 1.00 96.31 101 ASN A CA 1
ATOM 770 C C . ASN A 1 101 ? 4.619 4.125 -10.016 1.00 96.31 101 ASN A C 1
ATOM 772 O O . ASN A 1 101 ? 5.838 4.226 -10.017 1.00 96.31 101 ASN A O 1
ATOM 776 N N . SER A 1 102 ? 3.911 4.270 -11.141 1.00 95.50 102 SER A N 1
ATOM 777 C CA . SER A 1 102 ? 4.526 4.578 -12.439 1.00 95.50 102 SER A CA 1
ATOM 778 C C . SER A 1 102 ? 5.227 5.940 -12.489 1.00 95.50 102 SER A C 1
ATOM 780 O O . SER A 1 102 ? 6.013 6.173 -13.400 1.00 95.50 102 SER A O 1
ATOM 782 N N . ALA A 1 103 ? 4.914 6.846 -11.559 1.00 93.31 103 ALA A N 1
ATOM 783 C CA . ALA A 1 103 ? 5.527 8.168 -11.446 1.00 93.31 103 ALA A CA 1
ATOM 784 C C . ALA A 1 103 ? 6.597 8.240 -10.339 1.00 93.31 103 ALA A C 1
ATOM 786 O O . ALA A 1 103 ? 7.083 9.325 -10.030 1.00 93.31 103 ALA A O 1
ATOM 787 N N . MET A 1 104 ? 6.931 7.105 -9.721 1.00 93.50 104 MET A N 1
ATOM 788 C CA . MET A 1 104 ? 7.882 6.996 -8.615 1.00 93.50 104 MET A CA 1
ATOM 789 C C . MET A 1 104 ? 9.186 6.345 -9.076 1.00 93.50 104 MET A C 1
ATOM 791 O O . MET A 1 104 ? 9.208 5.596 -10.055 1.00 93.50 104 MET A O 1
ATOM 795 N N . ASP A 1 105 ? 10.270 6.590 -8.343 1.00 94.00 105 ASP A N 1
ATOM 796 C CA . ASP A 1 105 ? 11.524 5.867 -8.560 1.00 94.00 105 ASP A CA 1
ATOM 797 C C . ASP A 1 105 ? 11.436 4.401 -8.082 1.00 94.00 105 ASP A C 1
ATOM 799 O O . ASP A 1 105 ? 10.532 4.002 -7.342 1.00 94.00 105 ASP A O 1
ATOM 803 N N . GLU A 1 106 ? 12.388 3.559 -8.489 1.00 92.00 106 GLU A N 1
ATOM 804 C CA . GLU A 1 106 ? 12.359 2.126 -8.168 1.00 92.00 106 GLU A CA 1
ATOM 805 C C . GLU A 1 106 ? 12.353 1.823 -6.662 1.00 92.00 106 GLU A C 1
ATOM 807 O O . GLU A 1 106 ? 11.778 0.816 -6.229 1.00 92.00 106 GLU A O 1
ATOM 812 N N . LYS A 1 107 ? 13.000 2.669 -5.855 1.00 90.44 107 LYS A N 1
ATOM 813 C CA . LYS A 1 107 ? 13.078 2.504 -4.402 1.00 90.44 107 LYS A CA 1
ATOM 814 C C . LYS A 1 107 ? 11.719 2.807 -3.780 1.00 90.44 107 LYS A C 1
ATOM 816 O O . LYS A 1 107 ? 11.187 1.986 -3.033 1.00 90.44 107 LYS A O 1
ATOM 821 N N . GLN A 1 108 ? 11.116 3.925 -4.166 1.00 92.56 108 GLN A N 1
ATOM 822 C CA . GLN A 1 108 ? 9.772 4.327 -3.773 1.00 92.56 108 GLN A CA 1
ATOM 823 C C . GLN A 1 108 ? 8.725 3.292 -4.192 1.00 92.56 108 GLN A C 1
ATOM 825 O O . GLN A 1 108 ? 7.860 2.946 -3.392 1.00 92.56 108 GLN A O 1
ATOM 830 N N . VAL A 1 109 ? 8.835 2.709 -5.391 1.00 95.00 109 VAL A N 1
ATOM 831 C CA . VAL A 1 109 ? 7.939 1.629 -5.837 1.00 95.00 109 VAL A CA 1
ATOM 832 C C . VAL A 1 109 ? 8.058 0.393 -4.942 1.00 95.00 109 VAL A C 1
ATOM 834 O O . VAL A 1 109 ? 7.044 -0.222 -4.600 1.00 95.00 109 VAL A O 1
ATOM 837 N N . LYS A 1 110 ? 9.276 0.004 -4.538 1.00 92.75 110 LYS A N 1
ATOM 838 C CA . LYS A 1 110 ? 9.480 -1.125 -3.611 1.00 92.75 110 LYS A CA 1
ATOM 839 C C . LYS A 1 110 ? 8.824 -0.850 -2.258 1.00 92.75 110 LYS A C 1
ATOM 841 O O . LYS A 1 110 ? 8.096 -1.708 -1.760 1.00 92.75 110 LYS A O 1
ATOM 846 N N . LEU A 1 111 ? 9.026 0.345 -1.709 1.00 92.81 111 LEU A N 1
ATOM 847 C CA . LEU A 1 111 ? 8.430 0.777 -0.444 1.00 92.81 111 LEU A CA 1
ATOM 848 C C . LEU A 1 111 ? 6.898 0.858 -0.522 1.00 92.81 111 LEU A C 1
ATOM 850 O O . LEU A 1 111 ? 6.201 0.305 0.326 1.00 92.81 111 LEU A O 1
ATOM 854 N N . SER A 1 112 ? 6.365 1.443 -1.593 1.00 95.44 112 SER A N 1
ATOM 855 C CA . SER A 1 112 ? 4.930 1.494 -1.882 1.00 95.44 112 SER A CA 1
ATOM 856 C C . SER A 1 112 ? 4.315 0.093 -1.906 1.00 95.44 112 SER A C 1
ATOM 858 O O . SER A 1 112 ? 3.327 -0.169 -1.223 1.00 95.44 112 SER A O 1
ATOM 860 N N . LYS A 1 113 ? 4.946 -0.873 -2.584 1.00 95.31 113 LYS A N 1
ATOM 861 C CA . LYS A 1 113 ? 4.469 -2.266 -2.586 1.00 95.31 113 LYS A CA 1
ATOM 862 C C . LYS A 1 113 ? 4.457 -2.890 -1.189 1.00 95.31 113 LYS A C 1
ATOM 864 O O . LYS A 1 113 ? 3.514 -3.610 -0.867 1.00 95.31 113 LYS A O 1
ATOM 869 N N . GLN A 1 114 ? 5.464 -2.620 -0.357 1.00 92.75 114 GLN A N 1
ATOM 870 C CA . GLN A 1 114 ? 5.492 -3.122 1.022 1.00 92.75 114 GLN A CA 1
ATOM 871 C C . GLN A 1 114 ? 4.312 -2.587 1.844 1.00 92.75 114 GLN A C 1
ATOM 873 O O . GLN A 1 114 ? 3.632 -3.369 2.510 1.00 92.75 114 GLN A O 1
ATOM 878 N N . VAL A 1 115 ? 4.016 -1.289 1.729 1.00 94.38 115 VAL A N 1
ATOM 879 C CA . VAL A 1 115 ? 2.856 -0.666 2.386 1.00 94.38 115 VAL A CA 1
ATOM 880 C C . VAL A 1 115 ? 1.546 -1.283 1.898 1.00 94.38 115 VAL A C 1
ATOM 882 O O . VAL A 1 115 ? 0.694 -1.629 2.715 1.00 94.38 115 VAL A O 1
ATOM 885 N N . TYR A 1 116 ? 1.401 -1.510 0.588 1.00 95.94 116 TYR A N 1
ATOM 886 C CA . TYR A 1 116 ? 0.212 -2.156 0.025 1.00 95.94 116 TYR A CA 1
ATOM 887 C C . TYR A 1 116 ? -0.044 -3.531 0.647 1.00 95.94 116 TYR A C 1
ATOM 889 O O . TYR A 1 116 ? -1.166 -3.846 1.051 1.00 95.94 116 TYR A O 1
ATOM 897 N N . TYR A 1 117 ? 0.995 -4.363 0.734 1.00 93.31 117 TYR A N 1
ATOM 898 C CA . TYR A 1 117 ? 0.852 -5.703 1.289 1.00 93.31 117 TYR A CA 1
ATOM 899 C C . TYR A 1 117 ? 0.569 -5.664 2.790 1.00 93.31 117 TYR A C 1
ATOM 901 O O . TYR A 1 117 ? -0.326 -6.379 3.237 1.00 93.31 117 TYR A O 1
ATOM 909 N N . ALA A 1 118 ? 1.249 -4.801 3.552 1.00 91.31 118 ALA A N 1
ATOM 910 C CA . ALA A 1 118 ? 0.967 -4.611 4.975 1.00 91.31 118 ALA A CA 1
ATOM 911 C C . ALA A 1 118 ? -0.509 -4.249 5.215 1.00 91.31 118 ALA A C 1
ATOM 913 O O . ALA A 1 118 ? -1.191 -4.922 5.988 1.00 91.31 118 ALA A O 1
ATOM 914 N N . LEU A 1 119 ? -1.035 -3.265 4.476 1.00 92.81 119 LEU A N 1
ATOM 915 C CA . LEU A 1 119 ? -2.447 -2.881 4.537 1.00 92.81 119 LEU A CA 1
ATOM 916 C C . LEU A 1 119 ? -3.370 -4.042 4.144 1.00 92.81 119 LEU A C 1
ATOM 918 O O . LEU A 1 119 ? -4.359 -4.290 4.818 1.00 92.81 119 LEU A O 1
ATOM 922 N N . THR A 1 120 ? -3.029 -4.803 3.105 1.00 93.44 120 THR A N 1
ATOM 923 C CA . THR A 1 120 ? -3.836 -5.949 2.645 1.00 93.44 120 THR A CA 1
ATOM 924 C C . THR A 1 120 ? -3.900 -7.084 3.675 1.00 93.44 120 THR A C 1
ATOM 926 O O . THR A 1 120 ? -4.922 -7.753 3.785 1.00 93.44 120 THR A O 1
ATOM 929 N N . MET A 1 121 ? -2.826 -7.328 4.429 1.00 90.31 121 MET A N 1
ATOM 930 C CA . MET A 1 121 ? -2.793 -8.398 5.438 1.00 90.31 121 MET A CA 1
ATOM 931 C C . MET A 1 121 ? -3.530 -8.035 6.730 1.00 90.31 121 MET A C 1
ATOM 933 O O . MET A 1 121 ? -4.023 -8.925 7.431 1.00 90.31 121 MET A O 1
ATOM 937 N N . LEU A 1 122 ? -3.576 -6.746 7.063 1.00 90.94 122 LEU A N 1
ATOM 938 C CA . LEU A 1 122 ? -4.092 -6.254 8.340 1.00 90.94 122 LEU A CA 1
ATOM 939 C C . LEU A 1 122 ? -5.503 -5.667 8.214 1.00 90.94 122 LEU A C 1
ATOM 941 O O . LEU A 1 122 ? -6.274 -5.717 9.168 1.00 90.94 122 LEU A O 1
ATOM 945 N N . CYS A 1 123 ? -5.883 -5.151 7.048 1.00 92.12 123 CYS A N 1
ATOM 946 C CA . CYS A 1 123 ? -7.251 -4.722 6.788 1.00 92.12 123 CYS A CA 1
ATOM 947 C C . CYS A 1 123 ? -8.145 -5.906 6.402 1.00 92.12 123 CYS A C 1
ATOM 949 O O . CYS A 1 123 ? -7.725 -6.845 5.729 1.00 92.12 123 CYS A O 1
ATOM 951 N N . GLU A 1 124 ? -9.414 -5.822 6.782 1.00 92.25 124 GLU A N 1
ATOM 952 C CA . GLU A 1 124 ? -10.458 -6.802 6.489 1.00 92.25 124 GLU A CA 1
ATOM 953 C C . GLU A 1 124 ? -11.752 -6.075 6.086 1.00 92.25 124 GLU A C 1
ATOM 955 O O . GLU A 1 124 ? -11.864 -4.853 6.219 1.00 92.25 124 GLU A O 1
ATOM 960 N N . GLY A 1 125 ? -12.735 -6.807 5.556 1.00 90.94 125 GLY A N 1
ATOM 961 C CA . GLY A 1 125 ? -14.047 -6.246 5.214 1.00 90.94 125 GLY A CA 1
ATOM 962 C C . GLY A 1 125 ? -13.977 -5.043 4.265 1.00 90.94 125 GLY A C 1
ATOM 963 O O . GLY A 1 125 ? -13.325 -5.097 3.221 1.00 90.94 125 GLY A O 1
ATOM 964 N N . GLU A 1 126 ? -14.659 -3.954 4.626 1.00 89.38 126 GLU A N 1
ATOM 965 C CA . GLU A 1 126 ? -14.723 -2.728 3.814 1.00 89.38 126 GLU A CA 1
ATOM 966 C C . GLU A 1 126 ? -13.368 -2.026 3.696 1.00 89.38 126 GLU A C 1
ATOM 968 O O . GLU A 1 126 ? -13.030 -1.513 2.628 1.00 89.38 126 GLU A O 1
ATOM 973 N N . ALA A 1 127 ? -12.545 -2.068 4.749 1.00 90.50 127 ALA A N 1
ATOM 974 C CA . ALA A 1 127 ? -11.200 -1.508 4.690 1.00 90.50 127 ALA A CA 1
ATOM 975 C C . ALA A 1 127 ? -10.355 -2.235 3.635 1.00 90.50 127 ALA A C 1
ATOM 977 O O . ALA A 1 127 ? -9.702 -1.589 2.822 1.00 90.50 127 ALA A O 1
ATOM 978 N N . LEU A 1 128 ? -10.420 -3.570 3.579 1.00 93.62 128 LEU A N 1
ATOM 979 C CA . LEU A 1 128 ? -9.698 -4.346 2.568 1.00 93.62 128 LEU A CA 1
ATOM 980 C C . LEU A 1 128 ? -10.187 -4.054 1.143 1.00 93.62 128 LEU A C 1
ATOM 982 O O . LEU A 1 128 ? -9.366 -3.890 0.240 1.00 93.62 128 LEU A O 1
ATOM 986 N N . LYS A 1 129 ? -11.506 -3.946 0.934 1.00 92.94 129 LYS A N 1
ATOM 987 C CA . LYS A 1 129 ? -12.074 -3.582 -0.378 1.00 92.94 129 LYS A CA 1
ATOM 988 C C . LYS A 1 129 ? -11.564 -2.221 -0.853 1.00 92.94 129 LYS A C 1
ATOM 990 O O . LYS A 1 129 ? -11.207 -2.075 -2.022 1.00 92.94 129 LYS A O 1
ATOM 995 N N . LEU A 1 130 ? -11.469 -1.249 0.057 1.00 92.88 130 LEU A N 1
ATOM 996 C CA . LEU A 1 130 ? -10.913 0.071 -0.237 1.00 92.88 130 LEU A CA 1
ATOM 997 C C . LEU A 1 130 ? -9.451 -0.027 -0.701 1.00 92.88 130 LEU A C 1
ATOM 999 O O . LEU A 1 130 ? -9.114 0.513 -1.755 1.00 92.88 130 LEU A O 1
ATOM 1003 N N . ILE A 1 131 ? -8.605 -0.785 0.004 1.00 94.75 131 ILE A N 1
ATOM 1004 C CA . ILE A 1 131 ? -7.203 -1.012 -0.398 1.00 94.75 131 ILE A CA 1
ATOM 1005 C C . ILE A 1 131 ? -7.114 -1.686 -1.776 1.00 94.75 131 ILE A C 1
ATOM 1007 O O . ILE A 1 131 ? -6.327 -1.270 -2.626 1.00 94.75 131 ILE A O 1
ATOM 1011 N N . GLN A 1 132 ? -7.945 -2.698 -2.035 1.00 94.75 132 GLN A N 1
ATOM 1012 C CA . GLN A 1 132 ? -7.958 -3.416 -3.314 1.00 94.75 132 GLN A CA 1
ATOM 1013 C C . GLN A 1 132 ? -8.342 -2.512 -4.492 1.00 94.75 132 GLN A C 1
ATOM 1015 O O . GLN A 1 132 ? -7.778 -2.659 -5.578 1.00 94.75 132 GLN A O 1
ATOM 1020 N N . SER A 1 133 ? -9.240 -1.547 -4.271 1.00 94.38 133 SER A N 1
ATOM 1021 C CA . SER A 1 133 ? -9.705 -0.619 -5.308 1.00 94.38 133 SER A CA 1
ATOM 1022 C C . SER A 1 133 ? -8.614 0.320 -5.850 1.00 94.38 133 SER A C 1
ATOM 1024 O O . SER A 1 133 ? -8.710 0.777 -6.987 1.00 94.38 133 SER A O 1
ATOM 1026 N N . CYS A 1 134 ? -7.541 0.558 -5.086 1.00 93.75 134 CYS A N 1
ATOM 1027 C CA . CYS A 1 134 ? -6.445 1.459 -5.469 1.00 93.75 134 CYS A CA 1
ATOM 1028 C C . CYS A 1 134 ? -5.524 0.875 -6.562 1.00 93.75 134 CYS A C 1
ATOM 1030 O O . CYS A 1 134 ? -4.830 1.617 -7.263 1.00 93.75 134 CYS A O 1
ATOM 1032 N N . GLY A 1 135 ? -5.547 -0.448 -6.751 1.00 94.69 135 GLY A N 1
ATOM 1033 C CA . GLY A 1 135 ? -4.670 -1.174 -7.670 1.00 94.69 135 GLY A CA 1
ATOM 1034 C C . GLY A 1 135 ? -3.581 -1.967 -6.946 1.00 94.69 135 GLY A C 1
ATOM 1035 O O . GLY A 1 135 ? -3.087 -1.583 -5.887 1.00 94.69 135 GLY A O 1
ATOM 1036 N N . LYS A 1 136 ? -3.211 -3.122 -7.511 1.00 95.19 136 LYS A N 1
ATOM 1037 C CA . LYS A 1 136 ? -2.278 -4.061 -6.876 1.00 95.19 136 LYS A CA 1
ATOM 1038 C C . LYS A 1 136 ? -0.891 -3.439 -6.708 1.00 95.19 136 LYS A C 1
ATOM 1040 O O . LYS A 1 136 ? -0.221 -3.144 -7.692 1.00 95.19 136 LYS A O 1
ATOM 1045 N N . GLY A 1 137 ? -0.428 -3.342 -5.463 1.00 95.38 137 GLY A N 1
ATOM 1046 C CA . GLY A 1 137 ? 0.895 -2.808 -5.133 1.00 95.38 137 GLY A CA 1
ATOM 1047 C C . GLY A 1 137 ? 0.957 -1.282 -5.029 1.00 95.38 137 GLY A C 1
ATOM 1048 O O . GLY A 1 137 ? 2.026 -0.761 -4.721 1.00 95.38 137 GLY A O 1
ATOM 1049 N N . GLU A 1 138 ? -0.149 -0.566 -5.251 1.00 97.06 138 GLU A N 1
ATOM 1050 C CA . GLU A 1 138 ? -0.241 0.899 -5.145 1.00 97.06 138 GLU A CA 1
ATOM 1051 C C . GLU A 1 138 ? -0.395 1.328 -3.676 1.00 97.06 138 GLU A C 1
ATOM 1053 O O . GLU A 1 138 ? -1.448 1.798 -3.251 1.00 97.06 138 GLU A O 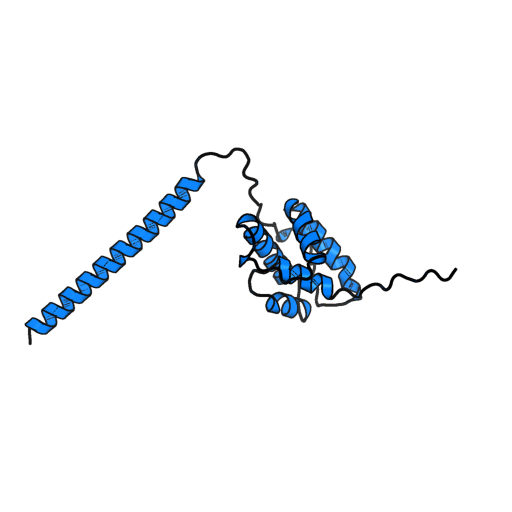1
ATOM 1058 N N . GLY A 1 139 ? 0.629 1.103 -2.850 1.00 96.88 139 GLY A N 1
ATOM 1059 C CA . GLY A 1 139 ? 0.506 1.279 -1.401 1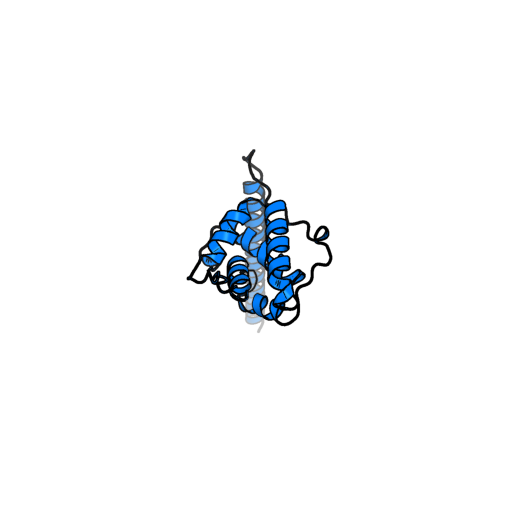.00 96.88 139 GLY A CA 1
ATOM 1060 C C . GLY A 1 139 ? 0.480 2.724 -0.937 1.00 96.88 139 GLY A C 1
ATOM 1061 O O . GLY A 1 139 ? -0.205 3.011 0.037 1.00 96.88 139 GLY A O 1
ATOM 1062 N N . MET A 1 140 ? 1.161 3.639 -1.630 1.00 97.12 140 MET A N 1
ATOM 1063 C CA . MET A 1 140 ? 1.076 5.072 -1.312 1.00 97.12 140 MET A CA 1
ATOM 1064 C C . MET A 1 140 ? -0.327 5.626 -1.572 1.00 97.12 140 MET A C 1
ATOM 1066 O O . MET A 1 140 ? -0.880 6.335 -0.734 1.00 97.12 140 MET A O 1
ATOM 1070 N N . GLU A 1 141 ? -0.940 5.245 -2.695 1.00 96.56 141 GLU A N 1
ATOM 1071 C CA . GLU A 1 141 ? -2.325 5.611 -2.991 1.00 96.56 141 GLU A CA 1
ATOM 1072 C C . GLU A 1 141 ? -3.302 4.947 -2.019 1.00 96.56 141 GLU A C 1
ATOM 1074 O O . GLU A 1 141 ? -4.214 5.599 -1.510 1.00 96.56 141 GLU A O 1
ATOM 1079 N N . ALA A 1 142 ? -3.077 3.670 -1.704 1.00 96.44 142 ALA A N 1
ATOM 1080 C CA . ALA A 1 142 ? -3.873 2.961 -0.715 1.00 96.44 142 ALA A CA 1
ATOM 1081 C C . ALA A 1 142 ? -3.777 3.615 0.671 1.00 96.44 142 ALA A C 1
ATOM 1083 O O . ALA A 1 142 ? -4.796 3.763 1.336 1.00 96.44 142 ALA A O 1
ATOM 1084 N N . TRP A 1 143 ? -2.589 4.065 1.085 1.00 96.50 143 TRP A N 1
ATOM 1085 C CA . TRP A 1 143 ? -2.384 4.803 2.331 1.00 96.50 143 TRP A CA 1
ATOM 1086 C C . TRP A 1 143 ? -3.108 6.152 2.323 1.00 96.50 143 TRP A C 1
ATOM 1088 O O . TRP A 1 143 ? -3.823 6.468 3.271 1.00 96.50 143 TRP A O 1
ATOM 1098 N N . ARG A 1 144 ? -3.007 6.920 1.233 1.00 95.31 144 ARG A N 1
ATOM 1099 C CA . ARG A 1 144 ? -3.740 8.184 1.061 1.00 95.31 144 ARG A CA 1
ATOM 1100 C C . ARG A 1 144 ? -5.250 7.982 1.200 1.00 95.31 144 ARG A C 1
ATOM 1102 O O . ARG A 1 144 ? -5.903 8.682 1.975 1.00 95.31 144 ARG A O 1
ATOM 1109 N N . HIS A 1 145 ? -5.803 6.996 0.494 1.00 92.38 145 HIS A N 1
ATOM 1110 C CA . HIS A 1 145 ? -7.223 6.652 0.576 1.00 92.38 145 HIS A CA 1
ATOM 1111 C C . HIS A 1 145 ? -7.618 6.177 1.974 1.00 92.38 145 HIS A C 1
ATOM 1113 O O . HIS A 1 145 ? -8.628 6.634 2.514 1.00 92.38 145 HIS A O 1
ATOM 1119 N N . PHE A 1 146 ? -6.805 5.316 2.581 1.00 92.00 146 PHE A N 1
ATOM 1120 C CA . PHE A 1 146 ? -7.010 4.817 3.935 1.00 92.00 146 PHE A CA 1
ATOM 1121 C C . PHE A 1 146 ? -7.103 5.965 4.949 1.00 92.00 146 PHE A C 1
ATOM 1123 O O . PHE A 1 146 ? -8.053 6.029 5.725 1.00 92.00 146 PHE A O 1
ATOM 1130 N N . GLN A 1 147 ? -6.188 6.933 4.865 1.00 91.94 147 GLN A N 1
ATOM 1131 C CA . GLN A 1 147 ? -6.148 8.119 5.723 1.00 91.94 147 GLN A CA 1
ATOM 1132 C C . GLN A 1 147 ? -7.302 9.095 5.451 1.00 91.94 147 GLN A C 1
ATOM 1134 O O . GLN A 1 147 ? -7.798 9.740 6.375 1.00 91.94 147 GLN A O 1
ATOM 1139 N N . SER A 1 148 ? -7.788 9.171 4.208 1.00 85.69 148 SER A N 1
ATOM 1140 C CA . SER A 1 148 ? -8.939 10.012 3.845 1.00 85.69 148 SER A CA 1
ATOM 1141 C C . SER A 1 148 ? -10.275 9.518 4.415 1.00 85.69 148 SER A C 1
ATOM 1143 O O . SER A 1 148 ? -11.178 10.327 4.622 1.00 85.69 148 SER A O 1
ATOM 1145 N N . GLY A 1 149 ? -10.384 8.213 4.696 1.00 69.56 149 GLY A N 1
ATOM 1146 C CA . GLY A 1 149 ? -11.539 7.590 5.349 1.00 69.56 149 GLY A CA 1
ATOM 1147 C C . GLY A 1 149 ? -11.599 7.822 6.861 1.00 69.56 149 GLY A C 1
ATOM 1148 O O . GLY A 1 149 ? -12.563 7.405 7.498 1.00 69.56 149 GLY A O 1
ATOM 1149 N N . SER A 1 150 ? -10.591 8.489 7.434 1.00 59.94 150 SER A N 1
ATOM 1150 C CA . SER A 1 150 ? -10.615 8.930 8.824 1.00 59.94 150 SER A CA 1
ATOM 1151 C C . SER A 1 150 ? -11.837 9.815 9.069 1.00 59.94 150 SER A C 1
ATOM 1153 O O . SER A 1 150 ? -12.082 10.742 8.282 1.00 59.94 150 SER A O 1
ATOM 1155 N N . PRO A 1 151 ? -12.581 9.621 10.169 1.00 52.03 151 PRO A N 1
ATOM 1156 C CA . PRO A 1 151 ? -13.498 10.649 10.618 1.00 52.03 151 PRO A CA 1
ATOM 1157 C C . PRO A 1 151 ? -12.679 11.903 10.874 1.00 52.03 151 PRO A C 1
ATOM 1159 O O . PRO A 1 151 ? -11.845 11.964 11.780 1.00 52.03 151 PRO A O 1
ATOM 1162 N N . LYS A 1 152 ? -12.865 12.918 10.032 1.00 51.22 152 LYS A N 1
ATOM 1163 C CA . LYS A 1 152 ? -12.240 14.216 10.255 1.00 51.22 152 LYS A CA 1
ATOM 1164 C C . LYS A 1 152 ? -12.749 14.696 11.604 1.00 51.22 152 LYS A C 1
ATOM 1166 O O . LYS A 1 152 ? -13.883 15.156 11.702 1.00 51.22 152 LYS A O 1
ATOM 1171 N N . SER A 1 153 ? -11.921 14.559 12.638 1.00 42.66 153 SER A N 1
ATOM 1172 C CA . SER A 1 153 ? -12.106 15.227 13.916 1.00 42.66 153 SER A CA 1
ATOM 1173 C C . SER A 1 153 ? -12.342 16.691 13.573 1.00 42.66 153 SER A C 1
ATOM 1175 O O . SER A 1 153 ? -11.403 17.404 13.207 1.00 42.66 153 SER A O 1
ATOM 1177 N N . GLN A 1 154 ? -13.600 17.136 13.632 1.00 38.53 154 GLN A N 1
ATOM 1178 C CA . GLN A 1 154 ? -13.888 18.557 13.645 1.00 38.53 154 GLN A CA 1
ATOM 1179 C C . GLN A 1 154 ? -12.999 19.148 14.739 1.00 38.53 154 GLN A C 1
ATOM 1181 O O . GLN A 1 154 ? -12.972 18.586 15.840 1.00 38.53 154 GLN A O 1
ATOM 1186 N N . PRO A 1 155 ? -12.248 20.231 14.471 1.00 41.00 155 PRO A N 1
ATOM 1187 C CA . PRO A 1 155 ? -11.529 20.906 15.533 1.00 41.00 155 PRO A CA 1
ATOM 1188 C C . PRO A 1 155 ? -12.568 21.229 16.598 1.00 41.00 155 PRO A C 1
ATOM 1190 O O . PRO A 1 155 ? -13.543 21.937 16.331 1.00 41.00 155 PRO A O 1
ATOM 1193 N N . ARG A 1 156 ? -12.416 20.600 17.768 1.00 46.19 156 ARG A N 1
ATOM 1194 C CA . ARG A 1 156 ? -13.315 20.753 18.904 1.00 46.19 156 ARG A CA 1
ATOM 1195 C C . ARG A 1 156 ? -13.288 22.243 19.217 1.00 46.19 156 ARG A C 1
ATOM 1197 O O . ARG A 1 156 ? -12.305 22.721 19.776 1.00 46.19 156 ARG A O 1
ATOM 1204 N N . ARG A 1 157 ? -14.293 22.999 18.754 1.00 43.97 157 ARG A N 1
ATOM 1205 C CA . ARG A 1 157 ? -14.391 24.426 19.059 1.00 43.97 157 ARG A CA 1
ATOM 1206 C C . ARG A 1 157 ? -14.482 24.495 20.573 1.00 43.97 157 ARG A C 1
ATOM 1208 O O . ARG A 1 157 ? -15.503 24.114 21.142 1.00 43.97 157 ARG A O 1
ATOM 1215 N N . LEU A 1 158 ? -13.382 24.886 21.209 1.00 49.25 158 LEU A N 1
ATOM 1216 C CA . LEU A 1 158 ? -13.369 25.238 22.614 1.00 49.25 158 LEU A CA 1
ATOM 1217 C C . LEU A 1 158 ? -14.376 26.379 22.738 1.00 49.25 158 LEU A C 1
ATOM 1219 O O . LEU A 1 158 ? -14.139 27.478 22.242 1.00 49.25 158 LEU A O 1
ATOM 1223 N N . ARG A 1 159 ? -15.553 26.072 23.289 1.00 45.81 159 ARG A N 1
ATOM 1224 C CA . ARG A 1 159 ? -16.466 27.094 23.787 1.00 45.81 159 ARG A CA 1
ATOM 1225 C C . ARG A 1 159 ? -15.775 27.695 25.006 1.00 45.81 159 ARG A C 1
ATOM 1227 O O . ARG A 1 159 ? -15.799 27.088 26.072 1.00 45.81 159 ARG A O 1
ATOM 1234 N N . THR A 1 160 ? -15.086 28.807 24.793 1.00 63.09 160 THR A N 1
ATOM 1235 C CA . THR A 1 160 ? -14.844 29.821 25.824 1.00 63.09 160 THR A CA 1
ATOM 1236 C C . THR A 1 160 ? -16.045 30.740 25.886 1.00 63.09 160 THR A C 1
ATOM 1238 O O . THR A 1 160 ? -16.508 31.122 24.784 1.00 63.09 160 THR A O 1
#

Organism: Polarella glacialis (NCBI:txid89957)

Secondary structure (DSSP, 8-state):
-HHHHHHHHHHHHHHHHHHHHHHHHHHHHHHHHHHHTTSS-TT----PPP-GGGS-S--B-S-HHHHHHHHHHHHHHHHHH-TTHHHHHHHHHH--S---GGGS-HHHHHHHHHHHHHHHHHB-HHHHHHHHHT-TT-HHHHHHHHHHTS----------

Sequence (160 aa):
MVHRLMRLESALATEQAQRSHEQQQLAETLRQVASQHQGTGAGGTVTAALDLKQLEPMKYAGKEAEFLTFSIKMASYLCKGCPELETLLEHAVQATAVLRNSAMDEKQVKLSKQVYYALTMLCEGEALKLIQSCGKGEGMEAWRHFQSGSPKSQPRRLRT